Protein 2EVE (pdb70)

Foldseek 3Di:
DEKEEDAVVVPNLVNQVVVQKDKFFLDDDLVLQVQQQPDFFYKYFYFHPPDPFTAGFAMKTFHWGKDQGPLCCPPPHPSHPVVADPVRGSGIMGMMGRDTGAPDGCGLVNLLVDPQCPVPLSNDPPRDRRMHADPSRVVVVVVVSD

Nearest PDB structures (foldseek):
  2eve-assembly1_A  TM=1.007E+00  e=5.235E-35  Pseudomonas syringae pv. tomato str. DC3000
  2g2x-assembly3_C  TM=9.935E-01  e=1.088E-27  Pseudomonas putida KT2440
  2ar1-assembly1_A  TM=9.664E-01  e=1.728E-20  Leishmania major
  5j3e-assembly2_B  TM=9.099E-01  e=4.364E-16  Homo sapiens
  3eop-assembly1_A  TM=8.766E-01  e=4.991E-16  Homo sapiens

B-factor: mean 17.46, std 8.97, range [5.02, 50.32]

Radius of gyration: 15.19 Å; Cα contacts (8 Å, |Δi|>4): 291; chains: 1; bounding box: 28×32×46 Å

Secondary structure (DSSP, 8-state):
-EE--B-TTTS-HHHHHHHSEEEE-----HHHHHHHH--TT-EEEEEE-SSSS-EEEEEEEEEEEEEE-GGGG-TTSTT--TT--SS----EEEEEEEEEEEEEEEEHHHHHT-GGGTT-GGGSTT------B-HHHHHHHHHHH-

Sequence (146 aa):
AYWLKSEPDEFSISDLQRLGKARWDGVRNYQARNFLRTAEGDEFFFYHSSCPEPGIAGIGKIVKTAYPDPTALDPDSHYHDAKATTEKNPWSALDIGFVDIFKNVLGLGYLKQQSQLEQLPLVQKGSRLSVPVTAEQWAAILALRL

CATH classification: 3.10.590.10

Solvent-accessible surface area: 8215 Å² total

Structure (mmCIF, N/CA/C/O backbone):
data_2EVE
#
_entry.id   2EVE
#
_cell.length_a   77.233
_cell.length_b   42.273
_cell.length_c   50.655
_cell.angle_alpha   90.00
_cell.angle_beta   90.00
_cell.angle_gamma   90.00
#
_symmetry.space_group_name_H-M   'P 21 21 2'
#
loop_
_entity.id
_entity.type
_entity.pdbx_description
1 polymer 'hypothetical protein PSPTO5229'
2 non-polymer '3[N-MORPHOLINO]PROPANE SULFONIC ACID'
3 non-polymer 1,2-ETHANEDIOL
4 non-polymer TRIS-HYDROXYMETHYL-METHYL-AMMONIUM
5 water water
#
loop_
_atom_site.group_PDB
_atom_site.id
_atom_site.type_symbol
_atom_site.label_atom_id
_atom_site.label_alt_id
_atom_site.label_comp_id
_atom_site.label_asym_id
_atom_site.label_entity_id
_atom_site.label_seq_id
_atom_site.pdbx_PDB_ins_code
_atom_site.Cartn_x
_atom_site.Cartn_y
_atom_site.Cartn_z
_atom_site.occupancy
_atom_site.B_iso_or_equiv
_atom_site.auth_seq_id
_atom_site.auth_comp_id
_atom_site.auth_asym_id
_atom_site.auth_atom_id
_atom_site.pdbx_PDB_model_num
ATOM 1 N N . ALA A 1 2 ? 35.496 14.063 39.564 1.00 13.63 2 ALA A N 1
ATOM 2 C CA . ALA A 1 2 ? 35.315 15.544 39.530 1.00 10.80 2 ALA A CA 1
ATOM 3 C C . ALA A 1 2 ? 33.835 15.920 39.515 1.00 11.76 2 ALA A C 1
ATOM 4 O O . ALA A 1 2 ? 32.984 15.114 39.142 1.00 11.51 2 ALA A O 1
ATOM 6 N N . TYR A 1 3 ? 33.544 17.151 39.926 1.00 11.19 3 TYR A N 1
ATOM 7 C CA . TYR A 1 3 ? 32.175 17.659 39.980 1.00 10.79 3 TYR A CA 1
ATOM 8 C C . TYR A 1 3 ? 31.949 18.809 39.004 1.00 10.98 3 TYR A C 1
ATOM 9 O O . TYR A 1 3 ? 32.867 19.572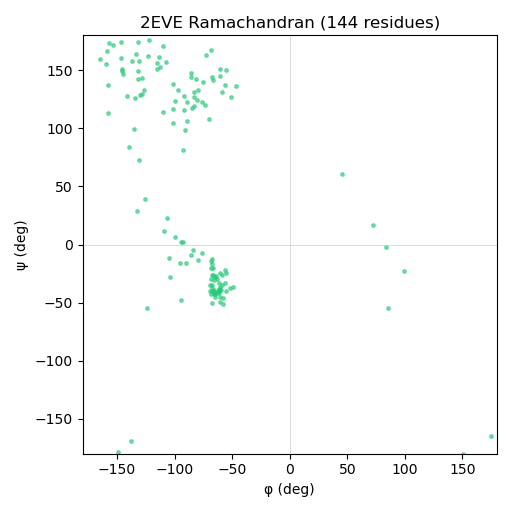 38.694 1.00 10.75 3 TYR A O 1
ATOM 18 N N . TRP A 1 4 ? 30.710 18.937 38.543 1.00 10.31 4 TRP A N 1
ATOM 19 C CA . TRP A 1 4 ? 30.352 19.970 37.583 1.00 8.02 4 TRP A CA 1
ATOM 20 C C . TRP A 1 4 ? 28.913 20.420 37.772 1.00 8.83 4 TRP A C 1
ATOM 21 O O . TRP A 1 4 ? 28.206 19.955 38.667 1.00 8.69 4 TRP A O 1
ATOM 32 N N . LEU A 1 5 ? 28.494 21.336 36.908 1.00 8.53 5 LEU A N 1
ATOM 33 C CA . LEU A 1 5 ? 27.128 21.835 36.890 1.00 7.85 5 LEU A CA 1
ATOM 34 C C . LEU A 1 5 ? 26.803 22.129 35.431 1.00 7.80 5 LEU A C 1
ATOM 35 O O . LEU A 1 5 ? 27.619 22.705 34.707 1.00 8.48 5 LEU A O 1
ATOM 48 N N . LYS A 1 7 ? 23.454 23.367 32.707 1.00 7.96 7 LYS A N 1
ATOM 49 C CA . LYS A 1 7 ? 22.134 23.986 32.600 1.00 9.60 7 LYS A CA 1
ATOM 50 C C . LYS A 1 7 ? 21.207 23.40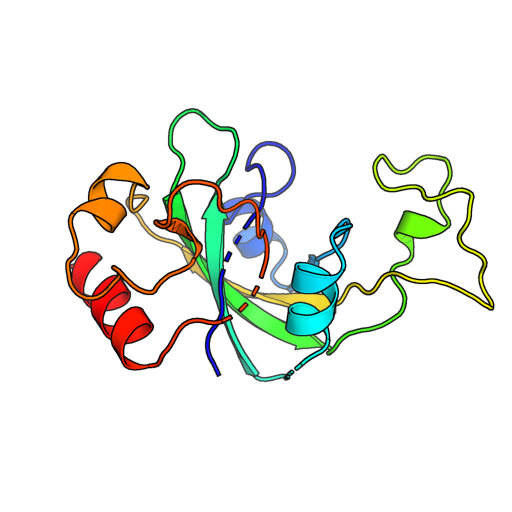1 31.540 1.00 10.16 7 LYS A C 1
ATOM 51 O O . LYS A 1 7 ? 21.651 22.978 30.474 1.00 10.56 7 LYS A O 1
ATOM 57 N N . SER A 1 8 ? 19.910 23.405 31.844 1.00 9.89 8 SER A N 1
ATOM 58 C CA . SER A 1 8 ? 18.891 22.911 30.927 1.00 10.26 8 SER A CA 1
ATOM 59 C C . SER A 1 8 ? 17.522 23.495 31.259 1.00 11.45 8 SER A C 1
ATOM 60 O O . SER A 1 8 ? 17.145 23.580 32.426 1.00 10.76 8 SER A O 1
ATOM 63 N N . GLU A 1 9 ? 16.787 23.903 30.230 1.00 12.16 9 GLU A N 1
ATOM 64 C CA . GLU A 1 9 ? 15.443 24.432 30.429 1.00 14.42 9 GLU A CA 1
ATOM 65 C C . GLU A 1 9 ? 14.575 23.206 30.693 1.00 13.84 9 GLU A C 1
ATOM 66 O O . GLU A 1 9 ? 14.517 22.295 29.869 1.00 13.08 9 GLU A O 1
ATOM 72 N N . PRO A 1 10 ? 13.883 23.173 31.841 1.00 13.35 10 PRO A N 1
ATOM 73 C CA . PRO A 1 10 ? 13.030 22.036 32.199 1.00 13.32 10 PRO A CA 1
ATOM 74 C C . PRO A 1 10 ? 11.941 21.654 31.199 1.00 14.14 10 PRO A C 1
ATOM 75 O O . PRO A 1 10 ? 11.611 20.476 31.070 1.00 15.16 10 PRO A O 1
ATOM 79 N N . ASP A 1 11 ? 11.375 22.630 30.497 1.00 14.92 11 ASP A N 1
ATOM 80 C CA . ASP A 1 11 ? 10.338 22.307 29.520 1.00 16.87 11 ASP A CA 1
ATOM 81 C C . ASP A 1 11 ? 10.937 21.538 28.352 1.00 15.83 11 ASP A C 1
ATOM 82 O O . ASP A 1 11 ? 10.224 20.860 27.613 1.00 17.62 11 ASP A O 1
ATOM 87 N N . GLU A 1 12 ? 12.251 21.657 28.184 1.00 15.67 12 GLU A N 1
ATOM 88 C CA . GLU A 1 12 ? 12.950 20.963 27.111 1.00 15.01 12 GLU A CA 1
ATOM 89 C C . GLU A 1 12 ? 13.512 19.647 27.639 1.00 14.36 12 GLU A C 1
ATOM 90 O O . GLU A 1 12 ? 13.352 18.598 27.018 1.00 14.61 12 GLU A O 1
ATOM 96 N N . PHE A 1 13 ? 14.177 19.711 28.787 1.00 11.09 13 PHE A N 1
ATOM 97 C CA . PHE A 1 13 ? 14.746 18.520 29.411 1.00 10.05 13 PHE A CA 1
ATOM 98 C C . PHE A 1 13 ? 14.930 18.825 30.891 1.00 10.20 13 PHE A C 1
ATOM 99 O O . PHE A 1 13 ? 15.730 19.681 31.265 1.00 10.20 13 PHE A O 1
ATOM 107 N N . SER A 1 14 ? 14.167 18.127 31.726 1.00 9.48 14 SER A N 1
ATOM 108 C CA . SER A 1 14 ? 14.196 18.334 33.169 1.00 10.41 14 SER A CA 1
ATOM 109 C C . SER A 1 14 ? 14.830 17.171 33.915 1.00 10.44 14 SER A C 1
ATOM 110 O O . SER A 1 14 ? 15.089 16.113 33.340 1.00 11.05 14 SER A O 1
ATOM 113 N N . ILE A 1 15 ? 15.063 17.364 35.209 1.00 9.70 15 ILE A N 1
ATOM 114 C CA . ILE A 1 15 ? 15.643 16.306 36.019 1.00 9.48 15 ILE A CA 1
ATOM 115 C C . ILE A 1 15 ? 14.647 15.144 36.083 1.00 9.88 15 ILE A C 1
ATOM 116 O O . ILE A 1 15 ? 15.046 13.989 36.235 1.00 9.65 15 ILE A O 1
ATOM 121 N N . SER A 1 16 ? 13.355 15.451 35.959 1.00 11.07 16 SER A N 1
ATOM 122 C CA . SER A 1 16 ? 12.331 14.406 35.979 1.00 11.72 16 SER A CA 1
ATOM 123 C C . SER A 1 16 ? 12.455 13.542 34.727 1.00 9.75 16 SER A C 1
ATOM 124 O O . SER A 1 16 ? 12.254 12.327 34.780 1.00 11.52 16 SER A O 1
ATOM 127 N N . ASP A 1 17 ? 12.778 14.172 33.600 1.00 10.91 17 ASP A N 1
ATOM 128 C CA . ASP A 1 17 ? 12.945 13.432 32.353 1.00 10.21 17 ASP A CA 1
ATOM 129 C C . ASP A 1 17 ? 14.140 12.502 32.486 1.00 10.15 17 ASP A C 1
ATOM 130 O O . ASP A 1 17 ? 14.099 11.362 32.025 1.00 10.27 17 ASP A O 1
ATOM 135 N N . LEU A 1 18 ? 15.211 12.988 33.112 1.00 9.46 18 LEU A N 1
ATOM 136 C CA . LEU A 1 18 ? 16.412 12.173 33.287 1.00 8.91 18 LEU A CA 1
ATOM 137 C C . LEU A 1 18 ? 16.115 11.001 34.213 1.00 10.47 18 LEU A C 1
ATOM 138 O O . LEU A 1 18 ? 16.592 9.892 33.991 1.00 9.53 18 LEU A O 1
ATOM 143 N N . GLN A 1 19 ? 15.326 11.250 35.253 1.00 9.84 19 GLN A N 1
ATOM 144 C CA . GLN A 1 19 ? 14.963 10.195 36.186 1.00 8.94 19 GLN A CA 1
ATOM 145 C C . GLN A 1 19 ? 14.203 9.107 35.429 1.00 10.20 19 GLN A C 1
ATOM 146 O O . GLN A 1 19 ? 14.425 7.913 35.646 1.00 10.10 19 GLN A O 1
ATOM 152 N N . ARG A 1 20 ? 13.317 9.528 34.534 1.00 9.01 20 ARG A N 1
ATOM 153 C CA . ARG A 1 20 ? 12.521 8.596 33.738 1.00 8.41 20 ARG A CA 1
ATOM 154 C C . ARG A 1 20 ? 13.369 7.801 32.751 1.00 8.95 20 ARG A C 1
ATOM 155 O O . ARG A 1 20 ? 13.279 6.571 32.688 1.00 9.73 20 ARG A O 1
ATOM 163 N N . LEU A 1 21 ? 14.192 8.512 31.983 1.00 8.17 21 LEU A N 1
ATOM 164 C CA . LEU A 1 21 ? 15.041 7.898 30.972 1.00 8.58 21 LEU A CA 1
ATOM 165 C C . LEU A 1 21 ? 16.173 7.033 31.508 1.00 8.48 21 LEU A C 1
ATOM 166 O O . LEU A 1 21 ? 16.593 6.082 30.848 1.00 9.92 21 LEU A O 1
ATOM 171 N N . GLY A 1 22 ? 16.670 7.356 32.698 1.00 10.56 22 GLY A N 1
ATOM 172 C CA . GLY A 1 22 ? 17.764 6.587 33.266 1.00 10.84 22 GLY A CA 1
ATOM 173 C C . GLY A 1 22 ? 19.074 7.121 32.734 1.00 10.70 22 GLY A C 1
ATOM 174 O O . GLY A 1 22 ? 19.984 7.458 33.493 1.00 11.55 22 GLY A O 1
ATOM 175 N N . LYS A 1 23 ? 19.180 7.178 31.412 1.00 11.50 23 LYS A N 1
ATOM 176 C CA . LYS A 1 23 ? 20.369 7.724 30.782 1.00 11.58 23 LYS A CA 1
ATOM 177 C C . LYS A 1 23 ? 19.899 8.420 29.519 1.00 11.09 23 LYS A C 1
ATOM 178 O O . LYS A 1 23 ? 18.891 8.032 28.919 1.00 10.88 23 LYS A O 1
ATOM 184 N N . ALA A 1 24 ? 20.615 9.469 29.136 1.00 8.59 24 ALA A N 1
ATOM 185 C CA . ALA A 1 24 ? 20.250 10.249 27.968 1.00 9.13 24 ALA A CA 1
ATOM 186 C C . ALA A 1 24 ? 21.445 11.005 27.409 1.00 9.62 24 ALA A C 1
ATOM 187 O O . ALA A 1 24 ? 22.523 11.009 28.003 1.00 9.60 24 ALA A O 1
ATOM 189 N N . ARG A 1 25 ? 21.245 11.649 26.264 1.00 10.07 25 ARG A N 1
ATOM 190 C CA . ARG A 1 25 ? 22.305 12.426 25.637 1.00 9.70 25 ARG A CA 1
ATOM 191 C C . ARG A 1 25 ? 22.167 13.898 25.994 1.00 10.42 25 ARG A C 1
ATOM 192 O O . ARG A 1 25 ? 21.077 14.468 25.924 1.00 13.40 25 ARG A O 1
ATOM 200 N N . TRP A 1 26 ? 23.280 14.506 26.389 1.00 8.18 26 TRP A N 1
ATOM 201 C CA . TRP A 1 26 ? 23.304 15.923 26.717 1.00 7.67 26 TRP A CA 1
ATOM 202 C C . TRP A 1 26 ? 23.911 16.569 25.484 1.00 7.73 26 TRP A C 1
ATOM 203 O O . TRP A 1 26 ? 25.058 16.299 25.141 1.00 9.32 26 TRP A O 1
ATOM 214 N N . ASP A 1 27 ? 23.143 17.410 24.805 1.00 7.34 27 ASP A N 1
ATOM 215 C CA . ASP A 1 27 ? 23.650 18.047 23.602 1.00 8.07 27 ASP A CA 1
ATOM 216 C C . ASP A 1 27 ? 23.264 19.511 23.545 1.00 8.34 27 ASP A C 1
ATOM 217 O O . ASP A 1 27 ? 22.799 20.069 24.532 1.00 8.49 27 ASP A O 1
ATOM 222 N N . GLY A 1 28 ? 23.478 20.135 22.391 1.00 6.70 28 GLY A N 1
ATOM 223 C CA . GLY A 1 28 ? 23.111 21.532 22.237 1.00 7.11 28 GLY A CA 1
ATOM 224 C C . GLY A 1 28 ? 23.964 22.550 22.967 1.00 6.62 28 GLY A C 1
ATOM 225 O O . GLY A 1 28 ? 23.535 23.695 23.154 1.00 6.68 28 GLY A O 1
ATOM 226 N N . VAL A 1 29 ? 25.156 22.154 23.402 1.00 6.45 29 VAL A N 1
ATOM 227 C CA . VAL A 1 29 ? 26.043 23.097 24.073 1.00 7.27 29 VAL A CA 1
ATOM 228 C C . VAL A 1 29 ? 26.778 23.798 22.936 1.00 7.97 29 VAL A C 1
ATOM 229 O O . VAL A 1 29 ? 27.494 23.162 22.160 1.00 8.65 29 VAL A O 1
ATOM 233 N N . ARG A 1 30 ? 26.579 25.110 22.835 1.00 7.82 30 ARG A N 1
ATOM 234 C CA . ARG A 1 30 ? 27.157 25.892 21.749 1.00 7.26 30 ARG A CA 1
ATOM 235 C C . ARG A 1 30 ? 27.988 27.086 22.189 1.00 8.70 30 ARG A C 1
ATOM 236 O O . ARG A 1 30 ? 27.937 28.152 21.578 1.00 8.96 30 ARG A O 1
ATOM 244 N N . ASN A 1 31 ? 28.755 26.897 23.253 1.00 7.59 31 ASN A N 1
ATOM 245 C CA . ASN A 1 31 ? 29.640 27.927 23.779 1.00 9.83 31 ASN A CA 1
ATOM 246 C C . ASN A 1 31 ? 30.974 27.194 23.876 1.00 10.32 31 ASN A C 1
ATOM 247 O O . ASN A 1 31 ? 31.034 26.094 24.426 1.00 8.47 31 ASN A O 1
ATOM 252 N N . TYR A 1 32 ? 32.037 27.776 23.329 1.00 8.94 32 TYR A N 1
ATOM 253 C CA . TYR A 1 32 ? 33.333 27.105 23.347 1.00 9.09 32 TYR A CA 1
ATOM 254 C C . TYR A 1 32 ? 33.892 26.816 24.734 1.00 7.68 32 TYR A C 1
ATOM 255 O O . TYR A 1 32 ? 34.462 25.751 24.961 1.00 8.30 32 TYR A O 1
ATOM 264 N N . GLN A 1 33 ? 33.729 27.754 25.661 1.00 8.54 33 GLN A N 1
ATOM 265 C CA . GLN A 1 33 ? 34.229 27.551 27.018 1.00 8.91 33 GLN A CA 1
ATOM 266 C C . GLN A 1 33 ? 33.468 26.398 27.679 1.00 8.35 33 GLN A C 1
ATOM 267 O O . GLN A 1 33 ? 34.064 25.545 28.347 1.00 8.09 33 GLN A O 1
ATOM 273 N N . ALA A 1 34 ? 32.152 26.371 27.476 1.00 8.22 34 ALA A N 1
ATOM 274 C CA . ALA A 1 34 ? 31.303 25.323 28.033 1.00 7.81 34 ALA A CA 1
ATOM 275 C C . ALA A 1 34 ? 31.659 23.986 27.384 1.00 8.27 34 ALA A C 1
ATOM 276 O O . ALA A 1 34 ? 31.751 22.957 28.062 1.00 6.55 34 ALA A O 1
ATOM 278 N N . ARG A 1 35 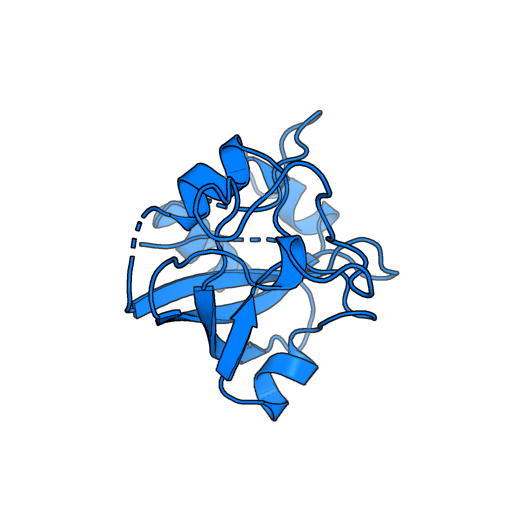? 31.860 24.010 26.070 1.00 7.18 35 ARG A N 1
ATOM 279 C CA . ARG A 1 35 ? 32.222 22.807 25.324 1.00 7.59 35 ARG A CA 1
ATOM 280 C C . ARG A 1 35 ? 33.537 22.254 25.838 1.00 8.30 35 ARG A C 1
ATOM 281 O O . ARG A 1 35 ? 33.679 21.049 26.046 1.00 7.43 35 ARG A O 1
ATOM 289 N N . ASN A 1 36 ? 34.508 23.137 26.036 1.00 7.73 36 ASN A N 1
ATOM 290 C CA . ASN A 1 36 ? 35.807 22.682 26.500 1.00 6.95 36 ASN A CA 1
ATOM 291 C C . ASN A 1 36 ? 35.717 22.014 27.866 1.00 7.31 36 ASN A C 1
ATOM 292 O O . ASN A 1 36 ? 36.373 20.997 28.097 1.00 7.34 36 ASN A O 1
ATOM 297 N N . PHE A 1 37 ? 34.910 22.565 28.769 1.00 6.56 37 PHE A N 1
ATOM 298 C CA . PHE A 1 37 ? 34.747 21.935 30.075 1.00 6.09 37 PHE A CA 1
ATOM 299 C C . PHE A 1 37 ? 34.078 20.574 29.879 1.00 7.16 37 PHE A C 1
ATOM 300 O O . PHE A 1 37 ? 34.500 19.570 30.453 1.00 7.64 37 PHE A O 1
ATOM 308 N N . LEU A 1 38 ? 33.035 20.540 29.054 1.00 7.53 38 LEU A N 1
ATOM 309 C CA . LEU A 1 38 ? 32.315 19.298 28.797 1.00 6.69 38 LEU A CA 1
ATOM 310 C C . LEU A 1 38 ? 33.258 18.201 28.305 1.00 8.43 38 LEU A C 1
ATOM 311 O O . LEU A 1 38 ? 33.144 17.046 28.711 1.00 6.80 38 LEU A O 1
ATOM 316 N N . ARG A 1 39 ? 34.201 18.570 27.445 1.00 6.79 39 ARG A N 1
ATOM 317 C CA . ARG A 1 39 ? 35.157 17.608 26.907 1.00 6.63 39 ARG A CA 1
ATOM 318 C C . ARG A 1 39 ? 36.114 17.045 27.959 1.00 7.72 39 ARG A C 1
ATOM 319 O O . ARG A 1 39 ? 36.707 15.990 27.747 1.00 8.55 39 ARG A O 1
ATOM 327 N N . THR A 1 40 ? 36.277 17.738 29.084 1.00 8.64 40 THR A N 1
ATOM 328 C CA . THR A 1 40 ? 37.175 17.239 30.120 1.00 7.86 40 THR A CA 1
ATOM 329 C C . THR A 1 40 ? 36.461 16.392 31.172 1.00 8.16 40 THR A C 1
ATOM 330 O O . THR A 1 40 ? 37.101 15.839 32.073 1.00 8.49 40 THR A O 1
ATOM 342 N N . ALA A 1 42 ? 34.779 13.236 32.860 1.00 9.00 42 ALA A N 1
ATOM 343 C CA . ALA A 1 42 ? 35.130 11.822 32.776 1.00 8.69 42 ALA A CA 1
ATOM 344 C C . ALA A 1 42 ? 33.998 10.940 33.277 1.00 7.50 42 ALA A C 1
ATOM 345 O O . ALA A 1 42 ? 33.125 11.396 34.015 1.00 9.25 42 ALA A O 1
ATOM 347 N N . GLU A 1 43 ? 34.017 9.673 32.872 1.00 8.53 43 GLU A N 1
ATOM 348 C CA . GLU A 1 43 ? 32.994 8.724 33.296 1.00 9.95 43 GLU A CA 1
ATOM 349 C C . GLU A 1 43 ? 33.003 8.650 34.821 1.00 9.91 43 GLU A C 1
ATOM 350 O O . GLU A 1 43 ? 34.061 8.505 35.438 1.00 12.52 43 GLU A O 1
ATOM 356 N N . GLY A 1 44 ? 31.826 8.752 35.426 1.00 9.61 44 GLY A N 1
ATOM 357 C CA . GLY A 1 44 ? 31.747 8.693 36.873 1.00 10.79 44 GLY A CA 1
ATOM 358 C C . GLY A 1 44 ? 31.634 10.057 37.521 1.00 11.18 44 GLY A C 1
ATOM 359 O O . GLY A 1 44 ? 31.172 10.169 38.659 1.00 12.79 44 GLY A O 1
ATOM 360 N N . ASP A 1 45 ? 32.072 11.098 36.816 1.00 9.95 45 ASP A N 1
ATOM 361 C CA . ASP A 1 45 ? 31.970 12.452 37.352 1.00 9.44 45 ASP A CA 1
ATOM 362 C C . ASP A 1 45 ? 30.493 12.733 37.587 1.00 9.55 45 ASP A C 1
ATOM 363 O O . ASP A 1 45 ? 29.632 12.184 36.899 1.00 10.04 45 ASP A O 1
ATOM 368 N N . GLU A 1 46 ? 30.196 13.579 38.564 1.00 9.36 46 GLU A N 1
ATOM 369 C CA . GLU A 1 46 ? 28.812 13.926 38.856 1.00 9.71 46 GLU A CA 1
ATOM 370 C C . GLU A 1 46 ? 28.595 15.402 38.582 1.00 9.69 46 GLU A C 1
ATOM 371 O O . GLU A 1 46 ? 29.544 16.185 38.594 1.00 9.35 46 GLU A O 1
ATOM 377 N N . PHE A 1 47 ? 27.349 15.784 38.328 1.00 8.91 47 PHE A N 1
ATOM 378 C CA . PHE A 1 47 ? 27.048 17.183 38.057 1.00 7.99 47 PHE A CA 1
ATOM 379 C C . PHE A 1 47 ? 25.694 17.590 38.592 1.00 10.58 47 PHE A C 1
ATOM 380 O O . PHE A 1 47 ? 24.780 16.769 38.701 1.00 9.85 47 PHE A O 1
ATOM 388 N N . PHE A 1 48 ? 25.577 18.865 38.943 1.00 7.59 48 PHE A N 1
ATOM 389 C CA . PHE A 1 48 ? 24.307 19.393 39.407 1.00 8.53 48 PHE A CA 1
ATOM 390 C C . PHE A 1 48 ? 23.494 19.742 38.173 1.00 8.20 48 PHE A C 1
ATOM 391 O O . PHE A 1 48 ? 23.993 20.391 37.252 1.00 8.18 48 PHE A O 1
ATOM 399 N N . PHE A 1 49 ? 22.248 19.283 38.158 1.00 8.01 49 PHE A N 1
ATOM 400 C CA . PHE A 1 49 ? 21.323 19.530 37.054 1.00 9.01 49 PHE A CA 1
ATOM 401 C C . PHE A 1 49 ? 20.605 20.838 37.394 1.00 9.54 49 PHE A C 1
ATOM 402 O O . PHE A 1 49 ? 19.747 20.879 38.277 1.00 10.56 49 PHE A O 1
ATOM 410 N N . TYR A 1 50 ? 20.966 21.906 36.693 1.00 8.70 50 TYR A N 1
ATOM 411 C CA . TYR A 1 50 ? 20.388 23.222 36.940 1.00 9.06 50 TYR A CA 1
ATOM 412 C C . TYR A 1 50 ? 19.284 23.582 35.947 1.00 8.94 50 TYR A C 1
ATOM 413 O O . TYR A 1 50 ? 19.493 23.564 34.733 1.00 11.19 50 TYR A O 1
ATOM 422 N N . HIS A 1 51 ? 18.103 23.895 36.478 1.00 10.75 51 HIS A N 1
ATOM 423 C CA . HIS A 1 51 ? 16.961 24.279 35.656 1.00 10.08 51 HIS A CA 1
ATOM 424 C C . HIS A 1 51 ? 17.056 25.761 35.324 1.00 12.16 51 HIS A C 1
ATOM 425 O O . HIS A 1 51 ? 17.049 26.605 36.217 1.00 14.16 51 HIS A O 1
ATOM 432 N N . SER A 1 52 ? 17.135 26.066 34.032 1.00 12.42 52 SER A N 1
ATOM 433 C CA . SER A 1 52 ? 17.256 27.441 33.558 1.00 16.15 52 SER A CA 1
ATOM 434 C C . SER A 1 52 ? 16.026 27.911 32.780 1.00 16.89 52 SER A C 1
ATOM 435 O O . SER A 1 52 ? 15.234 27.097 32.310 1.00 18.32 52 SER A O 1
ATOM 438 N N . SER A 1 53 ? 15.879 29.227 32.645 1.00 18.58 53 SER A N 1
ATOM 439 C CA . SER A 1 53 ? 14.753 29.820 31.918 1.00 19.85 53 SER A CA 1
ATOM 440 C C . SER A 1 53 ? 13.423 29.178 32.292 1.00 20.01 53 SER A C 1
ATOM 441 O O . SER A 1 53 ? 12.736 28.614 31.441 1.00 22.94 53 SER A O 1
ATOM 444 N N . CYS A 1 54 ? 13.060 29.272 33.565 1.00 19.85 54 CYS A N 1
ATOM 445 C CA . CYS A 1 54 ? 11.817 28.688 34.049 1.00 20.07 54 CYS A CA 1
ATOM 446 C C . CYS A 1 54 ? 11.323 29.455 35.271 1.00 21.81 54 CYS A C 1
ATOM 447 O O . CYS A 1 54 ? 12.029 30.318 35.794 1.00 21.83 54 CYS A O 1
ATOM 450 N N . PRO A 1 55 ? 10.102 29.152 35.744 1.00 22.18 55 PRO A N 1
ATOM 451 C CA . PRO A 1 55 ? 9.560 29.851 36.912 1.00 23.15 55 PRO A CA 1
ATOM 452 C C . PRO A 1 55 ? 10.333 29.625 38.210 1.00 23.52 55 PRO A C 1
ATOM 453 O O . PRO A 1 55 ? 10.321 30.474 39.099 1.00 23.50 55 PRO A O 1
ATOM 457 N N . GLU A 1 56 ? 11.005 28.484 38.321 1.00 22.73 56 GLU A N 1
ATOM 458 C CA . GLU A 1 56 ? 11.770 28.187 39.526 1.00 23.01 56 GLU A CA 1
ATOM 459 C C . GLU A 1 56 ? 13.179 27.720 39.174 1.00 21.94 56 GLU A C 1
ATOM 460 O O . GLU A 1 56 ? 13.506 26.541 39.313 1.00 23.16 56 GLU A O 1
ATOM 466 N N . PRO A 1 57 ? 14.036 28.646 38.717 1.00 20.02 57 PRO A N 1
ATOM 467 C CA . PRO A 1 57 ? 15.415 28.319 38.343 1.00 19.08 57 PRO A CA 1
ATOM 468 C C . PRO A 1 57 ? 16.278 27.915 39.531 1.00 18.06 57 PRO A C 1
ATOM 469 O O . PRO A 1 57 ? 16.130 28.448 40.629 1.00 18.51 57 PRO A O 1
ATOM 473 N N . GLY A 1 58 ? 17.183 26.970 39.308 1.00 14.53 58 GLY A N 1
ATOM 474 C CA . GLY A 1 58 ? 18.045 26.530 40.386 1.00 12.10 58 GLY A CA 1
ATOM 475 C C . GLY A 1 58 ? 18.455 25.086 40.225 1.00 12.14 58 GLY A C 1
ATOM 476 O O . GLY A 1 58 ? 18.066 24.427 39.263 1.00 11.07 58 GLY A O 1
ATOM 477 N N . ILE A 1 59 ? 19.246 24.591 41.168 1.00 11.49 59 ILE A N 1
ATOM 478 C CA . ILE A 1 59 ? 19.700 23.208 41.116 1.00 11.59 59 ILE A CA 1
ATOM 479 C C . ILE A 1 59 ? 18.539 22.288 41.479 1.00 11.77 59 ILE A C 1
ATOM 480 O O . ILE A 1 59 ? 17.988 22.364 42.577 1.00 11.32 59 ILE A O 1
ATOM 485 N N . ALA A 1 60 ? 18.180 21.412 40.544 1.00 10.46 60 ALA A N 1
ATOM 486 C CA . ALA A 1 60 ? 17.050 20.506 40.726 1.00 11.03 60 ALA A CA 1
ATOM 487 C C . ALA A 1 60 ? 17.405 19.057 41.025 1.00 11.26 60 ALA A C 1
ATOM 488 O O . ALA A 1 60 ? 16.533 18.266 41.396 1.00 11.84 60 ALA A O 1
ATOM 490 N N . GLY A 1 61 ? 18.673 18.705 40.858 1.00 11.18 61 GLY A N 1
ATOM 491 C CA . GLY A 1 61 ? 19.085 17.341 41.118 1.00 10.41 61 GLY A CA 1
ATOM 492 C C . GLY A 1 61 ? 20.531 17.077 40.763 1.00 11.27 61 GLY A C 1
ATOM 493 O O . GLY A 1 61 ? 21.319 18.006 40.562 1.00 11.60 61 GLY A O 1
ATOM 494 N N . ILE A 1 62 ? 20.868 15.796 40.674 1.00 9.74 62 ILE A N 1
ATOM 495 C CA . ILE A 1 62 ? 22.222 15.358 40.372 1.00 9.80 62 ILE A CA 1
ATOM 496 C C . ILE A 1 62 ? 22.236 14.306 39.267 1.00 10.63 62 ILE A C 1
ATOM 497 O O . ILE A 1 62 ? 21.357 13.446 39.199 1.00 10.12 62 ILE A O 1
ATOM 502 N N . GLY A 1 63 ? 23.242 14.388 38.401 1.00 10.85 63 GLY A N 1
ATOM 503 C CA . GLY A 1 63 ? 23.394 13.426 37.324 1.00 9.79 63 GLY A CA 1
ATOM 504 C C . GLY A 1 63 ? 24.835 12.953 37.306 1.00 9.35 63 GLY A C 1
ATOM 505 O O . GLY A 1 63 ? 25.658 13.464 38.062 1.00 10.01 63 GLY A O 1
ATOM 506 N N . LYS A 1 64 ? 25.149 11.976 36.462 1.00 10.18 64 LYS A N 1
ATOM 507 C CA . LYS A 1 64 ? 26.514 11.473 36.368 1.00 10.11 64 LYS A CA 1
ATOM 508 C C . LYS A 1 64 ? 26.877 11.271 34.906 1.00 10.00 64 LYS A C 1
ATOM 509 O O . LYS A 1 64 ? 26.002 11.136 34.050 1.00 10.77 64 LYS A O 1
ATOM 515 N N . ILE A 1 65 ? 28.171 11.257 34.617 1.00 9.64 65 ILE A N 1
ATOM 516 C CA . ILE A 1 65 ? 28.618 11.069 33.245 1.00 10.09 65 ILE A CA 1
ATOM 517 C C . ILE A 1 65 ? 28.784 9.581 32.961 1.00 10.01 65 ILE A C 1
ATOM 518 O O . ILE A 1 65 ? 29.526 8.890 33.653 1.00 11.04 65 ILE A O 1
ATOM 523 N N . VAL A 1 66 ? 28.087 9.084 31.945 1.00 10.23 66 VAL A N 1
ATOM 524 C CA . VAL A 1 66 ? 28.184 7.669 31.611 1.00 12.26 66 VAL A CA 1
ATOM 525 C C . VAL A 1 66 ? 29.042 7.416 30.379 1.00 12.99 66 VAL A C 1
ATOM 526 O O . VAL A 1 66 ? 29.643 6.351 30.246 1.00 14.83 66 VAL A O 1
ATOM 530 N N . LYS A 1 67 ? 29.100 8.391 29.478 1.00 11.46 67 LYS A N 1
ATOM 531 C CA . LYS A 1 67 ? 29.925 8.271 28.277 1.00 12.56 67 LYS A CA 1
ATOM 532 C C . LYS A 1 67 ? 30.561 9.630 27.999 1.00 10.15 67 LYS A C 1
ATOM 533 O O . LYS A 1 67 ? 29.863 10.641 27.940 1.00 9.79 67 LYS A O 1
ATOM 539 N N . THR A 1 68 ? 31.880 9.654 27.834 1.00 9.61 68 THR A N 1
ATOM 540 C CA . THR A 1 68 ? 32.584 10.905 27.592 1.00 10.34 68 THR A CA 1
ATOM 541 C C . THR A 1 68 ? 32.259 11.516 26.233 1.00 9.91 68 THR A C 1
ATOM 542 O O . THR A 1 68 ? 31.660 10.877 25.363 1.00 9.56 68 THR A O 1
ATOM 546 N N . ALA A 1 69 ? 32.670 12.767 26.069 1.00 9.40 69 ALA A N 1
ATOM 547 C CA . ALA A 1 69 ? 32.408 13.555 24.869 1.00 9.27 69 ALA A CA 1
ATOM 548 C C . ALA A 1 69 ? 32.639 12.932 23.500 1.00 9.97 69 ALA A C 1
ATOM 549 O O . ALA A 1 69 ? 33.644 12.272 23.247 1.00 10.18 69 ALA A O 1
ATOM 551 N N . TYR A 1 70 ? 31.686 13.179 22.611 1.00 10.05 70 TYR A N 1
ATOM 552 C CA . TYR A 1 70 ? 31.760 12.706 21.243 1.00 10.34 70 TYR A CA 1
ATOM 553 C C . TYR A 1 70 ? 31.093 13.759 20.362 1.00 10.77 70 TYR A C 1
ATOM 554 O O . TYR A 1 70 ? 30.342 14.597 20.857 1.00 10.13 70 TYR A O 1
ATOM 563 N N . PRO A 1 71 ? 31.373 13.748 19.050 1.00 11.56 71 PRO A N 1
ATOM 564 C CA . PRO A 1 71 ? 30.767 14.739 18.151 1.00 11.21 71 PRO A CA 1
ATOM 565 C C . PRO A 1 71 ? 29.253 14.816 18.316 1.00 10.55 71 PRO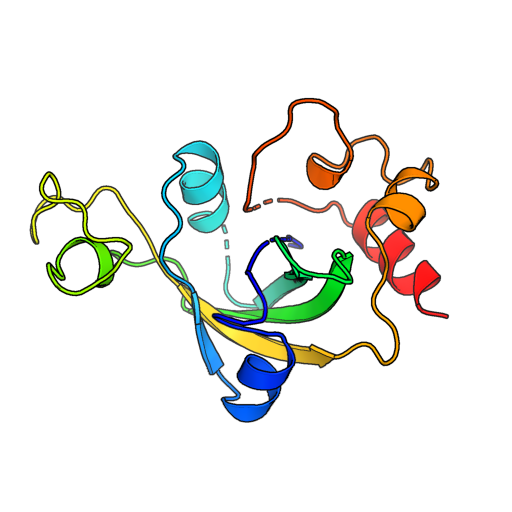 A C 1
ATOM 566 O O . PRO A 1 71 ? 28.559 13.803 18.246 1.00 11.14 71 PRO A O 1
ATOM 570 N N . ASP A 1 72 ? 28.758 16.031 18.541 1.00 10.44 72 ASP A N 1
ATOM 571 C CA . ASP A 1 72 ? 27.336 16.284 18.756 1.00 9.75 72 ASP A CA 1
ATOM 572 C C . ASP A 1 72 ? 26.517 16.091 17.484 1.00 10.24 72 ASP A C 1
ATOM 573 O O . ASP A 1 72 ? 26.583 16.903 16.567 1.00 10.27 72 ASP A O 1
ATOM 578 N N . PRO A 1 73 ? 25.719 15.015 17.421 1.00 10.76 73 PRO A N 1
ATOM 579 C CA . PRO A 1 73 ? 24.899 14.746 16.236 1.00 11.57 73 PRO A CA 1
ATOM 580 C C . PRO A 1 73 ? 23.872 15.829 15.900 1.00 12.02 73 PRO A C 1
ATOM 581 O O . PRO A 1 73 ? 23.466 15.954 14.744 1.00 13.44 73 PRO A O 1
ATOM 585 N N . THR A 1 74 ? 23.452 16.609 16.893 1.00 11.64 74 THR A N 1
ATOM 586 C CA . THR A 1 74 ? 22.464 17.654 16.633 1.00 10.77 74 THR A CA 1
ATOM 587 C C . THR A 1 74 ? 23.005 18.775 15.749 1.00 11.66 74 THR A C 1
ATOM 588 O O . THR A 1 74 ? 22.242 19.439 15.053 1.00 11.92 74 THR A O 1
ATOM 592 N N . ALA A 1 75 ? 24.318 18.984 15.766 1.00 11.72 75 ALA A N 1
ATOM 593 C CA . ALA A 1 75 ? 24.917 20.036 14.951 1.00 12.00 75 ALA A CA 1
ATOM 594 C C . ALA A 1 75 ? 24.715 19.766 13.465 1.00 13.27 75 ALA A C 1
ATOM 595 O O . ALA A 1 75 ? 24.630 20.695 12.664 1.00 13.40 75 ALA A O 1
ATOM 597 N N . LEU A 1 76 ? 24.627 18.490 13.103 1.00 13.30 76 LEU A N 1
ATOM 598 C CA . LEU A 1 76 ? 24.454 18.101 11.705 1.00 15.62 76 LEU A CA 1
ATOM 599 C C . LEU A 1 76 ? 22.999 17.878 11.313 1.00 16.76 76 LEU A C 1
ATOM 600 O O . LEU A 1 76 ? 22.710 17.509 10.175 1.00 18.99 76 LEU A O 1
ATOM 605 N N . ASP A 1 77 ? 22.087 18.107 12.249 1.00 15.26 77 ASP A N 1
ATOM 606 C CA . ASP A 1 77 ? 20.666 17.905 11.992 1.00 16.02 77 ASP A CA 1
ATOM 607 C C . ASP A 1 77 ? 19.930 19.215 11.713 1.00 16.28 77 ASP A C 1
ATOM 608 O O . ASP A 1 77 ? 19.659 19.989 12.627 1.00 16.10 77 ASP A O 1
ATOM 613 N N . PRO A 1 78 ? 19.589 19.473 10.440 1.00 18.64 78 PRO A N 1
ATOM 614 C CA . PRO A 1 78 ? 18.883 20.697 10.051 1.00 19.17 78 PRO A CA 1
ATOM 615 C C . PRO A 1 78 ? 17.574 20.915 10.806 1.00 19.91 78 PRO A C 1
ATOM 616 O O . PRO A 1 78 ? 17.113 22.049 10.952 1.00 21.27 78 PRO A O 1
ATOM 620 N N . ASP A 1 79 ? 16.985 19.826 11.291 1.00 19.74 79 ASP A N 1
ATOM 621 C CA . ASP A 1 79 ? 15.722 19.892 12.019 1.00 19.76 79 ASP A CA 1
ATOM 622 C C . ASP A 1 79 ? 15.900 20.170 13.505 1.00 18.67 79 ASP A C 1
ATOM 623 O O . ASP A 1 79 ? 14.926 20.411 14.220 1.00 19.91 79 ASP A O 1
ATOM 628 N N . SER A 1 80 ? 17.145 20.136 13.966 1.00 16.54 80 SER A N 1
ATOM 629 C CA . SER A 1 80 ? 17.447 20.393 15.368 1.00 13.78 80 SER A CA 1
ATOM 630 C C . SER A 1 80 ? 17.590 21.884 15.624 1.00 11.91 80 SER A C 1
ATOM 631 O O . SER A 1 80 ? 18.097 22.616 14.777 1.00 13.32 80 SER A O 1
ATOM 634 N N . HIS A 1 81 ? 17.147 22.326 16.794 1.00 12.88 81 HIS A N 1
ATOM 635 C CA . HIS A 1 81 ? 17.267 23.733 17.152 1.00 13.53 81 HIS A CA 1
ATOM 636 C C . HIS A 1 81 ? 18.738 24.079 17.356 1.00 14.13 81 HIS A C 1
ATOM 637 O O . HIS A 1 81 ? 19.104 25.253 17.412 1.00 15.93 81 HIS A O 1
ATOM 644 N N . TYR A 1 82 ? 19.586 23.060 17.465 1.00 13.15 82 TYR A N 1
ATOM 645 C CA . TYR A 1 82 ? 21.013 23.289 17.672 1.00 12.30 82 TYR A CA 1
ATOM 646 C C . TYR A 1 82 ? 21.824 22.989 16.426 1.00 12.07 82 TYR A C 1
ATOM 647 O O . TYR A 1 82 ? 23.021 22.723 16.488 1.00 11.72 82 TYR A O 1
ATOM 656 N N . HIS A 1 83 ? 21.153 23.034 15.285 1.00 12.74 83 HIS A N 1
ATOM 657 C CA . HIS A 1 83 ? 21.810 22.811 14.018 1.00 12.46 83 HIS A CA 1
ATOM 658 C C . HIS A 1 83 ? 22.882 23.889 13.859 1.00 12.16 83 HIS A C 1
ATOM 659 O O . HIS A 1 83 ? 22.696 25.023 14.305 1.00 11.47 83 HIS A O 1
ATOM 666 N N . ASP A 1 84 ? 24.005 23.525 13.245 1.00 12.11 84 ASP A N 1
ATOM 667 C CA . ASP A 1 84 ? 25.090 24.466 12.968 1.00 13.15 84 ASP A CA 1
ATOM 668 C C . ASP A 1 84 ? 25.491 24.165 11.528 1.00 16.09 84 ASP A C 1
ATOM 669 O O . ASP A 1 84 ? 26.224 23.211 11.270 1.00 16.02 84 ASP A O 1
ATOM 674 N N . ALA A 1 85 ? 24.993 24.973 10.596 1.00 17.51 85 ALA A N 1
ATOM 675 C CA . ALA A 1 85 ? 25.272 24.780 9.175 1.00 20.52 85 ALA A CA 1
ATOM 676 C C . ALA A 1 85 ? 26.757 24.762 8.834 1.00 21.59 85 ALA A C 1
ATOM 677 O O . ALA A 1 85 ? 27.152 24.233 7.796 1.00 24.76 85 ALA A O 1
ATOM 679 N N . LYS A 1 86 ? 27.577 25.339 9.704 1.00 22.59 86 LYS A N 1
ATOM 680 C CA . LYS A 1 86 ? 29.014 25.376 9.474 1.00 23.28 86 LYS A CA 1
ATOM 681 C C . LYS A 1 86 ? 29.691 24.057 9.834 1.00 21.91 86 LYS A C 1
ATOM 682 O O . LYS A 1 86 ? 30.845 23.824 9.473 1.00 22.76 86 LYS A O 1
ATOM 688 N N . ALA A 1 87 ? 28.973 23.189 10.539 1.00 19.75 87 ALA A N 1
ATOM 689 C CA . ALA A 1 87 ? 29.531 21.901 10.940 1.00 18.97 87 ALA A CA 1
ATOM 690 C C . ALA A 1 87 ? 29.369 20.838 9.861 1.00 20.48 87 ALA A C 1
ATOM 691 O O . ALA A 1 87 ? 28.400 20.849 9.101 1.00 19.55 87 ALA A O 1
ATOM 693 N N . THR A 1 88 ? 30.332 19.924 9.797 1.00 21.02 88 THR A N 1
ATOM 694 C CA . THR A 1 88 ? 30.298 18.827 8.836 1.00 23.00 88 THR A CA 1
ATOM 695 C C . THR A 1 88 ? 30.642 17.541 9.577 1.00 24.01 88 THR A C 1
ATOM 696 O O . THR A 1 88 ? 31.163 17.579 10.694 1.00 22.17 88 THR A O 1
ATOM 700 N N . THR A 1 89 ? 30.344 16.405 8.959 1.00 26.30 89 THR A N 1
ATOM 701 C CA . THR A 1 89 ? 30.622 15.112 9.571 1.00 28.85 89 THR A CA 1
ATOM 702 C C . THR A 1 89 ? 32.108 14.955 9.884 1.00 29.60 89 THR A C 1
ATOM 703 O O . THR A 1 89 ? 32.476 14.340 10.885 1.00 31.37 89 THR A O 1
ATOM 707 N N . GLU A 1 90 ? 32.954 15.521 9.029 1.00 30.02 90 GLU A N 1
ATOM 708 C CA . GLU A 1 90 ? 34.400 15.440 9.205 1.00 30.08 90 GLU A CA 1
ATOM 709 C C . GLU A 1 90 ? 34.943 16.596 10.039 1.00 28.97 90 GLU A C 1
ATOM 710 O O . GLU A 1 90 ? 36.071 16.546 10.529 1.00 28.92 90 GLU A O 1
ATOM 716 N N . LYS A 1 91 ? 34.136 17.640 10.195 1.00 26.76 91 LYS A N 1
ATOM 717 C CA . LYS A 1 91 ? 34.541 18.805 10.969 1.00 24.77 91 LYS A CA 1
ATOM 718 C C . LYS A 1 91 ? 33.384 19.327 11.807 1.00 20.92 91 LYS A C 1
ATOM 719 O O . LYS A 1 91 ? 32.674 20.249 11.402 1.00 19.60 91 LYS A O 1
ATOM 725 N N . ASN A 1 92 ? 33.204 18.728 12.978 1.00 18.02 92 ASN A N 1
ATOM 726 C CA . ASN A 1 92 ? 32.137 19.117 13.891 1.00 16.13 92 ASN A CA 1
ATOM 727 C C . ASN A 1 92 ? 32.778 19.802 15.096 1.00 14.28 92 ASN A C 1
ATOM 728 O O . ASN A 1 92 ? 33.498 19.171 15.866 1.00 16.22 92 ASN A O 1
ATOM 733 N N . PRO A 1 93 ? 32.517 21.102 15.276 1.00 13.51 93 PRO A N 1
ATOM 734 C CA . PRO A 1 93 ? 33.098 21.841 16.403 1.00 13.43 93 PRO A CA 1
ATOM 735 C C . PRO A 1 93 ? 32.453 21.578 17.760 1.00 12.57 93 PRO A C 1
ATOM 736 O O . PRO A 1 93 ? 32.966 22.031 18.783 1.00 12.16 93 PRO A O 1
ATOM 740 N N . TRP A 1 94 ? 31.350 20.838 17.777 1.00 10.10 94 TRP A N 1
ATOM 741 C CA . TRP A 1 94 ? 30.636 20.594 19.024 1.00 9.19 94 TRP A CA 1
ATOM 742 C C . TRP A 1 94 ? 30.648 19.167 19.545 1.00 8.62 94 TRP A C 1
ATOM 743 O O . TRP A 1 94 ? 30.750 18.207 18.780 1.00 9.04 94 TRP A O 1
ATOM 754 N N . SER A 1 95 ? 30.521 19.045 20.862 1.00 8.65 95 SER A N 1
ATOM 755 C CA . SER A 1 95 ? 30.533 17.748 21.527 1.00 7.83 95 SER A CA 1
ATOM 756 C C . SER A 1 95 ? 29.352 17.542 22.459 1.00 7.36 95 SER A C 1
ATOM 757 O O . SER A 1 95 ? 28.899 18.468 23.130 1.00 9.06 95 SER A O 1
ATOM 760 N N . ALA A 1 96 ? 28.865 16.308 22.493 1.00 8.14 96 ALA A N 1
ATOM 761 C CA . ALA A 1 96 ? 27.769 15.928 23.366 1.00 7.62 96 ALA A CA 1
ATOM 762 C C . ALA A 1 96 ? 28.324 14.795 24.211 1.00 8.84 96 ALA A C 1
ATOM 763 O O . ALA A 1 96 ? 29.459 14.363 24.014 1.00 9.31 96 ALA A O 1
ATOM 765 N N . LEU A 1 97 ? 27.537 14.323 25.165 1.00 10.22 97 LEU A N 1
ATOM 766 C CA . LEU A 1 97 ? 27.965 13.203 25.982 1.00 10.96 97 LEU A CA 1
ATOM 767 C C . LEU A 1 97 ? 26.735 12.563 26.587 1.00 12.43 97 LEU A C 1
ATOM 768 O O . LEU A 1 97 ? 25.649 13.130 26.529 1.00 12.55 97 LEU A O 1
ATOM 773 N N . ASP A 1 98 ? 26.891 11.364 27.132 1.00 9.97 98 ASP A N 1
ATOM 774 C CA . ASP A 1 98 ? 25.755 10.689 27.734 1.00 10.04 98 ASP A CA 1
ATOM 775 C C . ASP A 1 98 ? 25.810 10.823 29.244 1.00 10.08 98 ASP A C 1
ATOM 776 O O . ASP A 1 98 ? 26.876 10.698 29.851 1.00 10.22 98 ASP A O 1
ATOM 781 N N . ILE A 1 99 ? 24.652 11.080 29.843 1.00 9.84 99 ILE A N 1
ATOM 782 C CA . ILE A 1 99 ? 24.551 11.236 31.286 1.00 10.17 99 ILE A CA 1
ATOM 783 C C . ILE A 1 99 ? 23.548 10.256 31.883 1.00 10.46 99 ILE A C 1
ATOM 784 O O . ILE A 1 99 ? 22.710 9.695 31.178 1.00 10.72 99 ILE A O 1
ATOM 789 N N . GLY A 1 100 ? 23.645 10.062 33.193 1.00 9.65 100 GLY A N 1
ATOM 790 C CA . GLY A 1 100 ? 22.739 9.162 33.879 1.00 9.70 100 GLY A CA 1
ATOM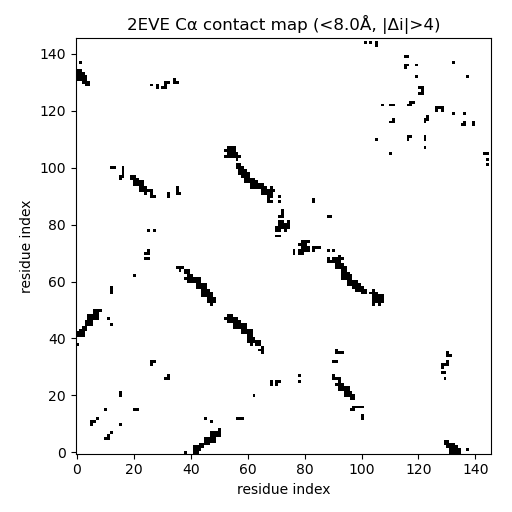 791 C C . GLY A 1 100 ? 22.139 9.801 35.117 1.00 10.31 100 GLY A C 1
ATOM 792 O O . GLY A 1 100 ? 22.702 10.744 35.677 1.00 10.53 100 GLY A O 1
ATOM 793 N N . PHE A 1 101 ? 20.994 9.287 35.552 1.00 9.23 101 PHE A N 1
ATOM 794 C CA . PHE A 1 101 ? 20.323 9.829 36.727 1.00 9.89 101 PHE A CA 1
ATOM 795 C C . PHE A 1 101 ? 20.994 9.426 38.032 1.00 9.79 101 PHE A C 1
ATOM 796 O O . PHE A 1 101 ? 21.457 8.295 38.186 1.00 10.87 101 PHE A O 1
ATOM 804 N N . VAL A 1 102 ? 21.067 10.372 38.962 1.00 11.28 102 VAL A N 1
ATOM 805 C CA . VAL A 1 102 ? 21.638 10.101 40.272 1.00 11.69 102 VAL A CA 1
ATOM 806 C C . VAL A 1 102 ? 20.620 10.449 41.356 1.00 12.41 102 VAL A C 1
ATOM 807 O O . VAL A 1 102 ? 20.287 9.606 42.185 1.00 12.39 102 VAL A O 1
ATOM 811 N N . ASP A 1 103 ? 20.106 11.676 41.348 1.00 12.06 103 ASP A N 1
ATOM 812 C CA . ASP A 1 103 ? 19.134 12.061 42.365 1.00 13.28 103 ASP A CA 1
ATOM 813 C C . ASP A 1 103 ? 18.294 13.263 41.958 1.00 12.31 103 ASP A C 1
ATOM 814 O O . ASP A 1 103 ? 18.694 14.067 41.115 1.00 12.76 103 ASP A O 1
ATOM 819 N N . ILE A 1 104 ? 17.107 13.366 42.545 1.00 12.60 104 ILE A N 1
ATOM 820 C CA . ILE A 1 104 ? 16.220 14.481 42.263 1.00 13.01 104 ILE A CA 1
ATOM 821 C C . ILE A 1 104 ? 15.848 15.112 43.600 1.00 15.32 104 ILE A C 1
ATOM 822 O O . ILE A 1 104 ? 15.513 14.413 44.558 1.00 16.00 104 ILE A O 1
ATOM 827 N N . PHE A 1 105 ? 15.942 16.434 43.668 1.00 15.05 105 PHE A N 1
ATOM 828 C CA . PHE A 1 105 ? 15.638 17.159 44.893 1.00 16.46 105 PHE A CA 1
ATOM 829 C C . PHE A 1 105 ? 14.139 17.375 45.070 1.00 18.59 105 PHE A C 1
ATOM 830 O O . PHE A 1 105 ? 13.414 17.614 44.104 1.00 18.08 105 PHE A O 1
ATOM 838 N N . LYS A 1 106 ? 13.679 17.286 46.313 1.00 21.57 106 LYS A N 1
ATOM 839 C CA . LYS A 1 106 ? 12.271 17.501 46.610 1.00 24.10 106 LYS A CA 1
ATOM 840 C C . LYS A 1 106 ? 11.992 18.983 46.392 1.00 23.11 106 LYS A C 1
ATOM 841 O O . LYS A 1 106 ? 10.914 19.371 45.943 1.00 25.12 106 LYS A O 1
ATOM 847 N N . ASN A 1 107 ? 12.986 19.805 46.708 1.00 21.99 107 ASN A N 1
ATOM 848 C CA . ASN A 1 107 ? 12.872 21.246 46.555 1.00 22.06 107 ASN A CA 1
ATOM 849 C C . ASN A 1 107 ? 14.076 21.799 45.798 1.00 20.95 107 ASN A C 1
ATOM 850 O O . ASN A 1 107 ? 15.224 21.525 46.147 1.00 20.99 107 ASN A O 1
ATOM 855 N N . VAL A 1 108 ? 13.808 22.571 44.753 1.00 19.50 108 VAL A N 1
ATOM 856 C CA . VAL A 1 108 ? 14.875 23.157 43.957 1.00 18.53 108 VAL A CA 1
ATOM 857 C C . VAL A 1 108 ? 15.648 24.191 44.777 1.00 17.82 108 VAL A C 1
ATOM 858 O O . VAL A 1 108 ? 15.065 24.916 45.585 1.00 16.81 108 VAL A O 1
ATOM 862 N N . LEU A 1 109 ? 16.965 24.233 44.588 1.00 16.30 109 LEU A N 1
ATOM 863 C CA . LEU A 1 109 ? 17.808 25.202 45.285 1.00 16.20 109 LEU A CA 1
ATOM 864 C C . LEU A 1 109 ? 17.882 26.419 44.374 1.00 15.90 109 LEU A C 1
ATOM 865 O O . LEU A 1 109 ? 18.664 26.450 43.423 1.00 15.67 109 LEU A O 1
ATOM 870 N N . GLY A 1 110 ? 17.049 27.412 44.672 1.00 14.44 110 GLY A N 1
ATOM 871 C CA . GLY A 1 110 ? 16.988 28.618 43.867 1.00 15.40 110 GLY A CA 1
ATOM 872 C C . GLY A 1 110 ? 18.283 29.378 43.662 1.00 16.05 110 GLY A C 1
ATOM 873 O O . GLY A 1 110 ? 19.169 29.375 44.515 1.00 15.07 110 GLY A O 1
ATOM 874 N N . LEU A 1 111 ? 18.380 30.039 42.516 1.00 15.86 111 LEU A N 1
ATOM 875 C CA . LEU A 1 111 ? 19.554 30.824 42.176 1.00 16.01 111 LEU A CA 1
ATOM 876 C C . LEU A 1 111 ? 19.812 31.895 43.233 1.00 16.85 111 LEU A C 1
ATOM 877 O O . LEU A 1 111 ? 20.946 32.082 43.677 1.00 17.30 111 LEU A O 1
ATOM 882 N N . GLY A 1 112 ? 18.756 32.596 43.633 1.00 17.16 112 GLY A N 1
ATOM 883 C CA . GLY A 1 112 ? 18.901 33.637 44.637 1.00 18.06 112 GLY A CA 1
ATOM 884 C C . GLY A 1 112 ? 19.443 33.089 45.942 1.00 17.26 112 GLY A C 1
ATOM 885 O O . GLY A 1 112 ? 20.266 33.725 46.605 1.00 16.93 112 GLY A O 1
ATOM 886 N N . TYR A 1 113 ? 18.980 31.898 46.306 1.00 18.77 113 TYR A N 1
ATOM 887 C CA . TYR A 1 113 ? 19.403 31.235 47.533 1.00 18.73 113 TYR A CA 1
ATOM 888 C C . TYR A 1 113 ? 20.884 30.861 47.460 1.00 18.18 113 TYR A C 1
ATOM 889 O O . TYR A 1 113 ? 21.625 31.008 48.435 1.00 16.43 113 TYR A O 1
ATOM 898 N N . LEU A 1 114 ? 21.316 30.386 46.297 1.00 16.14 114 LEU A N 1
ATOM 899 C CA . LEU A 1 114 ? 22.711 30.006 46.106 1.00 15.28 114 LEU A CA 1
ATOM 900 C C . LEU A 1 114 ? 23.622 31.231 46.156 1.00 14.59 114 LEU A C 1
ATOM 901 O O . LEU A 1 114 ? 24.749 31.151 46.640 1.00 15.36 114 LEU A O 1
ATOM 906 N N . LYS A 1 115 ? 23.134 32.364 45.660 1.00 16.64 115 LYS A N 1
ATOM 907 C CA . LYS A 1 115 ? 23.929 33.590 45.665 1.00 16.83 115 LYS A CA 1
ATOM 908 C C . LYS A 1 115 ? 24.167 34.113 47.081 1.00 18.09 115 LYS A C 1
ATOM 909 O O . LYS A 1 115 ? 25.055 34.933 47.306 1.00 20.06 115 LYS A O 1
ATOM 915 N N . GLN A 1 116 ? 23.376 33.634 48.036 1.00 18.60 116 GLN A N 1
ATOM 916 C CA . GLN A 1 116 ? 23.523 34.060 49.422 1.00 19.74 116 GLN A CA 1
ATOM 917 C C . GLN A 1 116 ? 24.605 33.264 50.148 1.00 20.03 116 GLN A C 1
ATOM 918 O O . GLN A 1 116 ? 24.929 33.556 51.299 1.00 20.72 116 GLN A O 1
ATOM 924 N N . GLN A 1 117 ? 25.167 32.264 49.474 1.00 19.03 117 GLN A N 1
ATOM 925 C CA . GLN A 1 117 ? 2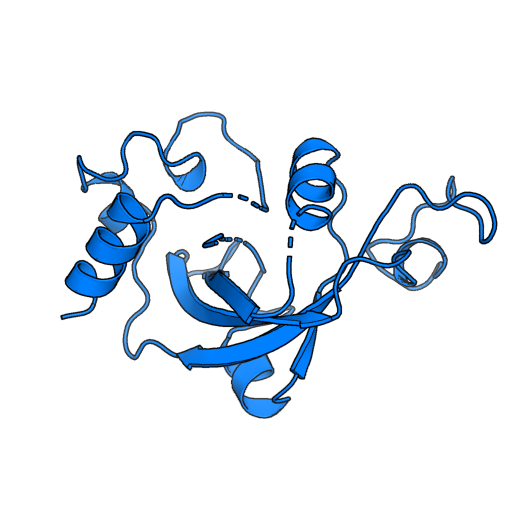6.198 31.420 50.070 1.00 18.51 117 GLN A CA 1
ATOM 926 C C . GLN A 1 117 ? 27.610 31.929 49.790 1.00 19.63 117 GLN A C 1
ATOM 927 O O . GLN A 1 117 ? 28.058 31.949 48.644 1.00 17.95 117 GLN A O 1
ATOM 933 N N . SER A 1 118 ? 28.315 32.327 50.845 1.00 20.52 118 SER A N 1
ATOM 934 C CA . SER A 1 118 ? 29.673 32.834 50.693 1.00 20.87 118 SER A CA 1
ATOM 935 C C . SER A 1 118 ? 30.612 31.777 50.109 1.00 21.12 118 SER A C 1
ATOM 936 O O . SER A 1 118 ? 31.539 32.104 49.368 1.00 21.30 118 SER A O 1
ATOM 939 N N . GLN A 1 119 ? 30.369 30.512 50.436 1.00 21.35 119 GLN A N 1
ATOM 940 C CA . GLN A 1 119 ? 31.205 29.425 49.939 1.00 20.91 119 GLN A CA 1
ATOM 941 C C . GLN A 1 119 ? 31.087 29.207 48.436 1.00 18.92 119 GLN A C 1
ATOM 942 O O . GLN A 1 119 ? 31.892 28.490 47.844 1.00 19.27 119 GLN A O 1
ATOM 948 N N . LEU A 1 120 ? 30.086 29.824 47.818 1.00 17.17 120 LEU A N 1
ATOM 949 C CA . LEU A 1 120 ? 29.889 29.669 46.381 1.00 16.39 120 LEU A CA 1
ATOM 950 C C . LEU A 1 120 ? 30.218 30.940 45.604 1.00 16.67 120 LEU A C 1
ATOM 951 O O . LEU A 1 120 ? 29.905 31.041 44.422 1.00 16.07 120 LEU A O 1
ATOM 956 N N . GLU A 1 121 ? 30.855 31.906 46.255 1.00 17.12 121 GLU A N 1
ATOM 957 C CA . GLU A 1 121 ? 31.184 33.160 45.584 1.00 19.03 121 GLU A CA 1
ATOM 95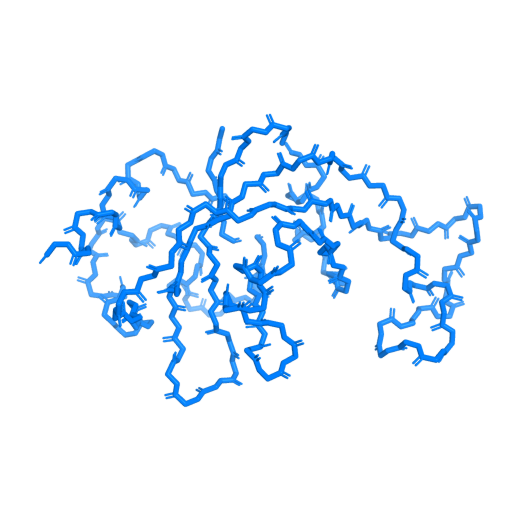8 C C . GLU A 1 121 ? 32.057 32.993 44.342 1.00 17.74 121 GLU A C 1
ATOM 959 O O . GLU A 1 121 ? 32.015 33.826 43.436 1.00 18.78 121 GLU A O 1
ATOM 965 N N . GLN A 1 122 ? 32.837 31.916 44.297 1.00 17.87 122 GLN A N 1
ATOM 966 C CA . GLN A 1 122 ? 33.720 31.659 43.160 1.00 18.23 122 GLN A CA 1
ATOM 967 C C . GLN A 1 122 ? 33.080 30.789 42.083 1.00 16.82 122 GLN A C 1
ATOM 968 O O . GLN A 1 122 ? 33.720 30.455 41.087 1.00 17.00 122 GLN A O 1
ATOM 974 N N . LEU A 1 123 ? 31.820 30.422 42.284 1.00 15.57 123 LEU A N 1
ATOM 975 C CA . LEU A 1 123 ? 31.112 29.600 41.311 1.00 14.94 123 LEU A CA 1
ATOM 976 C C . LEU A 1 123 ? 30.625 30.509 40.185 1.00 15.11 123 LEU A C 1
ATOM 977 O O . LEU A 1 123 ? 29.928 31.491 40.431 1.00 15.86 123 LEU A O 1
ATOM 982 N N . PRO A 1 124 ? 30.990 30.197 38.929 1.00 14.93 124 PRO A N 1
ATOM 983 C CA . PRO A 1 124 ? 30.561 31.028 37.799 1.00 14.17 124 PRO A CA 1
ATOM 984 C C . PRO A 1 124 ? 29.064 31.337 37.780 1.00 14.56 124 PRO A C 1
ATOM 985 O O . PRO A 1 124 ? 28.655 32.433 37.397 1.00 14.70 124 PRO A O 1
ATOM 989 N N . LEU A 1 125 ? 28.259 30.365 38.197 1.00 13.92 125 LEU A N 1
ATOM 990 C CA . LEU A 1 125 ? 26.806 30.503 38.224 1.00 15.64 125 LEU A CA 1
ATOM 991 C C . LEU A 1 125 ? 26.324 31.759 38.942 1.00 17.04 125 LEU A C 1
ATOM 992 O O . LEU A 1 125 ? 25.344 32.380 38.525 1.00 16.95 125 LEU A O 1
ATOM 997 N N . VAL A 1 126 ? 27.009 32.131 40.019 1.00 17.10 126 VAL A N 1
ATOM 998 C CA . VAL A 1 126 ? 26.612 33.299 40.801 1.00 20.58 126 VAL A CA 1
ATOM 999 C C . VAL A 1 126 ? 27.414 34.558 40.499 1.00 22.04 126 VAL A C 1
ATOM 1000 O O . VAL A 1 126 ? 27.253 35.573 41.178 1.00 25.29 126 VAL A O 1
ATOM 1004 N N . GLN A 1 127 ? 28.272 34.502 39.485 1.00 22.98 127 GLN A N 1
ATOM 1005 C CA . GLN A 1 127 ? 29.080 35.660 39.129 1.00 23.81 127 GLN A CA 1
ATOM 1006 C C . GLN A 1 127 ? 28.388 36.506 38.065 1.00 25.12 127 GLN A C 1
ATOM 1007 O O . GLN A 1 127 ? 27.977 36.001 37.020 1.00 24.61 127 GLN A O 1
ATOM 1013 N N . LYS A 1 128 ? 28.262 37.798 38.343 1.00 24.83 128 LYS A N 1
ATOM 1014 C CA . LYS A 1 128 ? 27.613 38.721 37.423 1.00 26.25 128 LYS A CA 1
ATOM 1015 C C . LYS A 1 128 ? 28.260 38.695 36.041 1.00 26.40 128 LYS A C 1
ATOM 1016 O O . LYS A 1 128 ? 29.484 38.665 35.917 1.00 26.60 128 LYS A O 1
ATOM 1022 N N . GLY A 1 129 ? 27.424 38.697 35.006 1.00 26.29 129 GLY A N 1
ATOM 1023 C CA . GLY A 1 129 ? 27.926 38.684 33.644 1.00 26.93 129 GLY A CA 1
ATOM 1024 C C . GLY A 1 129 ? 28.275 37.304 33.123 1.00 27.24 129 GLY A C 1
ATOM 1025 O O . GLY A 1 129 ? 28.673 37.154 31.967 1.00 27.66 129 GLY A O 1
ATOM 1026 N N . SER A 1 130 ? 28.131 36.290 33.970 1.00 26.22 130 SER A N 1
ATOM 1027 C CA . SER A 1 130 ? 28.444 34.928 33.564 1.00 25.94 130 SER A CA 1
ATOM 1028 C C . SER A 1 130 ? 27.323 34.307 32.743 1.00 25.73 130 SER A C 1
ATOM 1029 O O . SER A 1 130 ? 26.149 34.381 33.110 1.00 26.50 130 SER A O 1
ATOM 1032 N N . ARG A 1 131 ? 27.698 33.694 31.626 1.00 25.19 131 ARG A N 1
ATOM 1033 C CA . ARG A 1 131 ? 26.740 33.041 30.744 1.00 24.70 131 ARG A CA 1
ATOM 1034 C C . ARG A 1 131 ? 27.234 31.646 30.373 1.00 23.33 131 ARG A C 1
ATOM 1035 O O . ARG A 1 131 ? 26.922 31.122 29.303 1.00 23.61 131 ARG A O 1
ATOM 1043 N N . LEU A 1 132 ? 28.007 31.055 31.278 1.00 20.40 132 LEU A N 1
ATOM 1044 C CA . LEU A 1 132 ? 28.554 29.715 31.091 1.00 17.07 132 LEU A CA 1
ATOM 1045 C C . LEU A 1 132 ? 27.487 28.697 31.499 1.00 15.97 132 LEU A C 1
ATOM 1046 O O . LEU A 1 132 ? 26.949 28.768 32.604 1.00 16.36 132 LEU A O 1
ATOM 1051 N N . SER A 1 133 ? 27.188 27.756 30.604 1.00 13.70 133 SER A N 1
ATOM 1052 C CA . SER A 1 133 ? 26.172 26.730 30.853 1.00 12.61 133 SER A CA 1
ATOM 1053 C C . SER A 1 133 ? 26.734 25.416 31.396 1.00 12.70 133 SER A C 1
ATOM 1054 O O . SER A 1 133 ? 25.984 24.575 31.894 1.00 12.85 133 SER A O 1
ATOM 1057 N N . VAL 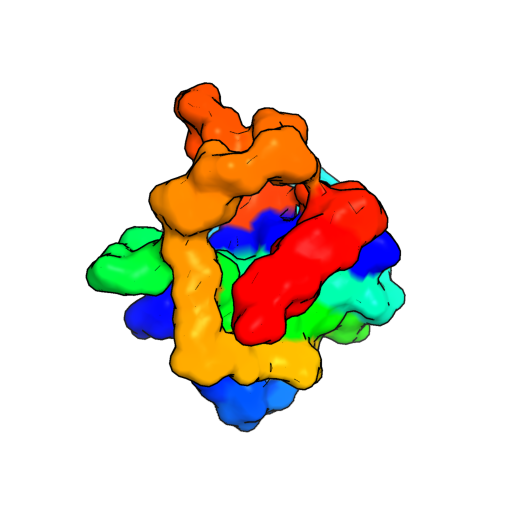A 1 134 ? 28.045 25.232 31.269 1.00 11.03 134 VAL A N 1
ATOM 1058 C CA . VAL A 1 134 ? 28.725 24.038 31.776 1.00 10.35 134 VAL A CA 1
ATOM 1059 C C . VAL A 1 134 ? 29.933 24.562 32.543 1.00 10.10 134 VAL A C 1
ATOM 1060 O O . VAL A 1 134 ? 30.744 25.316 32.000 1.00 11.02 134 VAL A O 1
ATOM 1072 N N . PRO A 1 136 ? 32.872 23.838 36.131 1.00 9.83 136 PRO A N 1
ATOM 1073 C CA . PRO A 1 136 ? 33.418 22.935 37.141 1.00 9.08 136 PRO A CA 1
ATOM 1074 C C . PRO A 1 136 ? 32.858 23.360 38.501 1.00 10.17 136 PRO A C 1
ATOM 1075 O O . PRO A 1 136 ? 32.422 24.499 38.674 1.00 10.93 136 PRO A O 1
ATOM 1079 N N . VAL A 1 137 ? 32.849 22.430 39.445 1.00 10.04 137 VAL A N 1
ATOM 1080 C CA . VAL A 1 137 ? 32.380 22.690 40.801 1.00 9.85 137 VAL A CA 1
ATOM 1081 C C . VAL A 1 137 ? 33.443 22.065 41.699 1.00 10.49 137 VAL A C 1
ATOM 1082 O O . VAL A 1 137 ? 33.776 20.892 41.534 1.00 11.35 137 VAL A O 1
ATOM 1086 N N . THR A 1 138 ? 33.997 22.844 42.626 1.00 9.83 138 THR A N 1
ATOM 1087 C CA . THR A 1 138 ? 35.029 22.319 43.516 1.00 11.18 138 THR A CA 1
ATOM 1088 C C . THR A 1 138 ? 34.412 21.378 44.539 1.00 11.32 138 THR A C 1
ATOM 1089 O O . THR A 1 138 ? 33.197 21.377 44.739 1.00 11.45 138 THR A O 1
ATOM 1093 N N . ALA A 1 139 ? 35.250 20.573 45.181 1.00 13.78 139 ALA A N 1
ATOM 1094 C CA . ALA A 1 139 ? 34.769 19.641 46.190 1.00 13.81 139 ALA A CA 1
ATOM 1095 C C . ALA A 1 139 ? 34.102 20.409 47.324 1.00 14.12 139 ALA A C 1
ATOM 1096 O O . ALA A 1 139 ? 33.108 19.957 47.891 1.00 13.16 139 ALA A O 1
ATOM 1098 N N . GLU A 1 140 ? 34.649 21.580 47.648 1.00 15.50 140 GLU A N 1
ATOM 1099 C CA . GLU A 1 140 ? 34.101 22.404 48.719 1.00 15.88 140 GLU A CA 1
ATOM 1100 C C . GLU A 1 140 ? 32.736 22.962 48.339 1.00 15.61 140 GLU A C 1
ATOM 1101 O O . GLU A 1 140 ? 31.816 22.984 49.158 1.00 14.78 140 GLU A O 1
ATOM 1107 N N . GLN A 1 141 ? 32.602 23.417 47.097 1.00 12.77 141 GLN A N 1
ATOM 1108 C CA . GLN A 1 141 ? 31.331 23.967 46.646 1.00 11.82 141 GLN A CA 1
ATOM 1109 C C . GLN A 1 141 ? 30.284 22.865 46.584 1.00 10.75 141 GLN A C 1
ATOM 1110 O O . GLN A 1 141 ? 29.130 23.076 46.948 1.00 10.92 141 GLN A O 1
ATOM 1116 N N . TRP A 1 142 ? 30.695 21.688 46.125 1.00 10.90 142 TRP A N 1
ATOM 1117 C CA . TRP A 1 142 ? 29.790 20.553 46.023 1.00 10.48 142 TRP A CA 1
ATOM 1118 C C . TRP A 1 142 ? 29.243 20.181 47.401 1.00 10.39 142 TRP A C 1
ATOM 1119 O O . TRP A 1 142 ? 28.036 20.024 47.576 1.00 11.11 142 TRP A O 1
ATOM 1130 N N . ALA A 1 143 ? 30.135 20.050 48.377 1.00 11.86 143 ALA A N 1
ATOM 1131 C CA . ALA A 1 143 ? 29.727 19.703 49.733 1.00 13.42 143 ALA A CA 1
ATOM 1132 C C . ALA A 1 143 ? 28.811 20.774 50.313 1.00 12.41 143 ALA A C 1
ATOM 1133 O O . ALA A 1 143 ? 27.847 20.466 51.013 1.00 14.72 143 ALA A O 1
ATOM 1135 N N . ALA A 1 144 ? 29.109 22.037 50.017 1.00 13.70 144 ALA A N 1
ATOM 1136 C CA . ALA A 1 144 ? 28.302 23.140 50.521 1.00 12.34 144 ALA A CA 1
ATOM 1137 C C . ALA A 1 144 ? 26.880 23.078 49.979 1.00 13.70 144 ALA A C 1
ATOM 1138 O O . ALA A 1 144 ? 25.917 23.318 50.707 1.00 13.86 144 ALA A O 1
ATOM 1140 N N . ILE A 1 145 ? 26.748 22.759 48.697 1.00 11.83 145 ILE A N 1
ATOM 1141 C CA . ILE A 1 145 ? 25.431 22.676 48.088 1.00 12.32 145 ILE A CA 1
ATOM 1142 C C . ILE A 1 145 ? 24.657 21.472 48.623 1.00 12.03 145 ILE A C 1
ATOM 1143 O O . ILE A 1 145 ? 23.458 21.568 48.884 1.00 12.95 145 ILE A O 1
ATOM 1148 N N . LEU A 1 146 ? 25.336 20.344 48.809 1.00 13.21 146 LEU A N 1
ATOM 1149 C CA . LEU A 1 146 ? 24.660 19.166 49.342 1.00 13.86 146 LEU A CA 1
ATOM 1150 C C . LEU A 1 146 ? 24.127 19.472 50.742 1.00 15.55 146 LEU A C 1
ATOM 1151 O O . LEU A 1 146 ? 23.031 19.043 51.103 1.00 16.78 146 LEU A O 1
ATOM 1156 N N . ALA A 1 147 ? 24.902 20.218 51.524 1.00 15.76 147 ALA A N 1
ATOM 1157 C CA . ALA A 1 147 ? 24.491 20.576 52.877 1.00 17.52 147 ALA A CA 1
ATOM 1158 C C . ALA A 1 147 ? 23.263 21.481 52.854 1.00 18.31 147 ALA A C 1
ATOM 1159 O O . ALA A 1 147 ? 22.450 21.456 53.777 1.00 19.60 147 ALA A O 1
ATOM 1161 N N . LEU A 1 148 ? 23.132 22.284 51.801 1.00 20.12 148 LEU A N 1
ATOM 1162 C CA . LEU A 1 148 ? 21.990 23.183 51.672 1.00 21.31 148 LEU A CA 1
ATOM 1163 C C . LEU A 1 148 ? 20.693 22.405 51.496 1.00 22.87 148 LEU A C 1
ATOM 1164 O O . LEU A 1 148 ? 19.618 22.899 51.828 1.00 21.91 148 LEU A O 1
ATOM 1169 N N . ARG A 1 149 ? 20.791 21.189 50.965 1.00 24.56 149 ARG A N 1
ATOM 1170 C CA . ARG A 1 149 ? 19.607 20.359 50.771 1.00 27.55 149 ARG A CA 1
ATOM 1171 C C . ARG A 1 149 ? 18.899 20.138 52.099 1.00 29.98 149 ARG A C 1
ATOM 1172 O O . ARG A 1 149 ? 17.693 20.347 52.208 1.00 32.22 149 ARG A O 1
ATOM 1180 N N . LEU A 1 150 ? 19.656 19.704 53.104 1.00 32.33 150 LEU A N 1
ATOM 1181 C CA . LEU A 1 150 ? 19.102 19.452 54.430 1.00 33.86 150 LEU A CA 1
ATOM 1182 C C . LEU A 1 150 ? 18.446 20.702 54.999 1.00 34.60 150 LEU A C 1
ATOM 1183 O O . LEU A 1 150 ? 17.285 20.600 55.453 1.00 36.25 150 LEU A O 1
#

Organism: Pseudomonas syringae pv. tomato (strain ATCC BAA-871 / DC3000) (NCBI:txid223283)

InterPro domains:
  IPR002740 EVE domain [PF01878] (2-147)
  IPR015947 PUA-like superfamily [SSF88697] (1-148)
  IPR047197 Thymocyte nuclear protein 1-like, EVE domain [cd21133] (2-148)
  IPR052181 5-Hydroxymethylcytosine binding [PTHR14087] (2-148)